Protein AF-A0AAN8TLI8-F1 (afdb_monomer_lite)

Radius of gyration: 22.62 Å; chains: 1; bounding box: 43×60×44 Å

Secondary structure (DSSP, 8-state):
-------SSSHHHHHHHHHHHHTTS-------------HHHH--TT-TTSGGGHHHHHHHHSB-BTTTBTTSBP--S-----TTHHHHHHHHHH-GGG-TTSGGGHHHHHHHHT---TT--HHHHHHHHHHHHHS-HHHHHTTS--

Sequence (146 aa):
MGSHISKLQPRLLLLANLWRRLRNFQAIRVGTSNVVLSKLATNEQHGENSLYFDGWKAYDNDPFHPVNNPNGVIQLGLAENQLSIDRIEDWIKRNPKASICTHEGIEWFRRITNFQDYHGLPEFTTGIAKHMEKQDMVRLILIQNV

Foldseek 3Di:
DDDDDDPPPPPVVVVVVVVVVVVPPDPPCDDDDPPDDDPVVPDPVVCCVPPVCVLVVQCVVFPDDVPPHPPGDDDPPDPDDPPCVVVVVVVCVVCVCVDCPHPNVVVCCVVPVPDDDPVDDPVVVVVVVVVCVVDPVVVVVVVPPD

Organism: Solanum bulbocastanum (NCBI:txid147425)

pLDDT: mean 75.25, std 21.35, range [31.66, 97.44]

InterPro domains:
  IPR004839 Aminotransferase, class I/classII, large domain [PF00155] (74-136)
  IPR015422 Pyridoxal phosphate-dependent transferase, small domain [G3DSA:3.90.1150.10] (36-114)
  IPR015424 Pyridoxal phosphate-dependent transferase [SSF53383] (42-136)
  IPR050478 Ethylene and sulfur compound biosynthesis-related protein [PTHR43795] (37-135)

Structure (mmCIF, N/CA/C/O backbone):
data_AF-A0AAN8TLI8-F1
#
_entry.id   AF-A0AAN8TLI8-F1
#
loop_
_atom_site.group_PDB
_atom_site.id
_atom_site.type_symbol
_atom_site.label_atom_id
_atom_site.label_alt_id
_atom_site.label_comp_id
_atom_site.label_asym_id
_atom_site.label_entity_id
_atom_site.label_seq_id
_atom_site.pdbx_PDB_ins_code
_atom_site.Cartn_x
_atom_site.Cartn_y
_atom_site.Cartn_z
_atom_site.occupancy
_atom_site.B_iso_or_equiv
_atom_site.auth_seq_id
_atom_site.auth_comp_id
_atom_site.auth_asym_id
_atom_site.auth_atom_id
_atom_site.pdbx_PDB_model_num
ATOM 1 N N . MET A 1 1 ? -23.961 -20.473 -18.819 1.00 35.69 1 MET A N 1
ATOM 2 C CA . MET A 1 1 ? -23.504 -20.992 -17.511 1.00 35.69 1 MET A CA 1
ATOM 3 C C . MET A 1 1 ? -22.110 -20.424 -17.267 1.00 35.69 1 MET A C 1
ATOM 5 O O . MET A 1 1 ? -21.292 -20.569 -18.161 1.00 35.69 1 MET A O 1
ATOM 9 N N . GLY A 1 2 ? -21.882 -19.719 -16.149 1.00 31.66 2 GLY A N 1
ATOM 10 C CA . GLY A 1 2 ? -20.591 -19.097 -15.786 1.00 31.66 2 GLY A CA 1
ATOM 11 C C . GLY A 1 2 ? -20.459 -17.625 -16.219 1.00 31.66 2 GLY A C 1
ATOM 12 O O . GLY A 1 2 ? -19.904 -17.355 -17.271 1.00 31.66 2 GLY A O 1
ATOM 13 N N . SER A 1 3 ? -21.160 -16.636 -15.654 1.00 32.16 3 SER A N 1
ATOM 14 C CA . SER A 1 3 ? -20.964 -15.962 -14.354 1.00 32.16 3 SER A CA 1
ATOM 15 C C . SER A 1 3 ? -19.550 -15.419 -14.080 1.00 32.16 3 SER A C 1
ATOM 17 O O . SER A 1 3 ? -18.671 -16.163 -13.670 1.00 32.16 3 SER A O 1
ATOM 19 N N . HIS A 1 4 ? -19.449 -14.086 -14.178 1.00 40.09 4 HIS A N 1
ATOM 20 C CA . HIS A 1 4 ? -18.740 -13.197 -13.250 1.00 40.09 4 HIS A CA 1
ATOM 21 C C . HIS A 1 4 ? -17.227 -13.394 -13.061 1.00 40.09 4 HIS A C 1
ATOM 23 O O . HIS A 1 4 ? -16.843 -14.170 -12.208 1.00 40.09 4 HIS A O 1
ATOM 29 N N . ILE A 1 5 ? -16.405 -12.584 -13.749 1.00 35.47 5 ILE A N 1
ATOM 30 C CA . ILE A 1 5 ? -15.323 -11.723 -13.203 1.00 35.47 5 ILE A CA 1
ATOM 31 C C . ILE A 1 5 ? -14.902 -10.785 -14.354 1.00 35.47 5 ILE A C 1
ATOM 33 O O . ILE A 1 5 ? -14.054 -11.105 -15.175 1.00 35.47 5 ILE A O 1
ATOM 37 N N . SER A 1 6 ? -15.553 -9.628 -14.483 1.00 34.28 6 SER A N 1
ATOM 38 C CA . SER A 1 6 ? -15.118 -8.568 -15.417 1.00 34.28 6 SER A CA 1
ATOM 39 C C . SER A 1 6 ? -15.517 -7.166 -14.947 1.00 34.28 6 SER A C 1
ATOM 41 O O . SER A 1 6 ? -15.783 -6.276 -15.751 1.00 34.28 6 SER A O 1
ATOM 43 N N . LYS A 1 7 ? -15.614 -6.942 -13.628 1.00 36.16 7 LYS A N 1
ATOM 44 C CA . LYS A 1 7 ? -16.105 -5.660 -13.082 1.00 36.16 7 LYS A CA 1
ATOM 45 C C . LYS A 1 7 ? -15.401 -5.181 -11.807 1.00 36.16 7 LYS A C 1
ATOM 47 O O . LYS A 1 7 ? -16.058 -4.639 -10.926 1.00 36.16 7 LYS A O 1
ATOM 52 N N . LEU A 1 8 ? -14.076 -5.312 -11.714 1.00 36.59 8 LEU A N 1
ATOM 53 C CA . LEU A 1 8 ? -13.297 -4.674 -10.633 1.00 36.59 8 LEU A CA 1
ATOM 54 C C . LEU A 1 8 ? -12.235 -3.665 -11.103 1.00 36.59 8 LEU A C 1
ATOM 56 O O . LEU A 1 8 ? -11.407 -3.236 -10.314 1.00 36.59 8 LEU A O 1
ATOM 60 N N . GLN A 1 9 ? -12.325 -3.183 -12.346 1.00 43.09 9 GLN A N 1
ATOM 61 C CA . GLN A 1 9 ? -11.511 -2.065 -12.848 1.00 43.09 9 GLN A CA 1
ATOM 62 C C . GLN A 1 9 ? -12.246 -0.791 -13.353 1.00 43.09 9 GLN A C 1
ATOM 64 O O . GLN A 1 9 ? -11.650 -0.054 -14.129 1.00 43.09 9 GLN A O 1
ATOM 69 N N . PRO A 1 10 ? -13.470 -0.400 -12.920 1.00 38.41 10 PRO A N 1
ATOM 70 C CA . PRO A 1 10 ? -13.962 0.956 -13.235 1.00 38.41 10 PRO A CA 1
ATOM 71 C C . PRO A 1 10 ? -13.694 2.011 -12.145 1.00 38.41 10 PRO A C 1
ATOM 73 O O . PRO A 1 10 ? -13.822 3.206 -12.409 1.00 38.41 10 PRO A O 1
ATOM 76 N N . ARG A 1 11 ? -13.372 1.615 -10.902 1.00 35.69 11 ARG A N 1
ATOM 77 C CA . ARG A 1 11 ? -13.422 2.541 -9.748 1.00 35.69 11 ARG A CA 1
ATOM 78 C C . ARG A 1 11 ? -12.146 3.357 -9.500 1.00 35.69 11 ARG A C 1
ATOM 80 O O . ARG A 1 11 ? -12.272 4.491 -9.048 1.00 35.69 11 ARG A O 1
ATOM 87 N N . LEU A 1 12 ? -10.957 2.874 -9.880 1.00 42.22 12 LEU A N 1
ATOM 88 C CA . LEU A 1 12 ? -9.734 3.700 -9.840 1.00 42.22 12 LEU A CA 1
ATOM 89 C C . LEU A 1 12 ? -9.671 4.728 -10.986 1.00 42.22 12 LEU A C 1
ATOM 91 O O . LEU A 1 12 ? -9.197 5.847 -10.794 1.00 42.22 12 LEU A O 1
ATOM 95 N N . LEU A 1 13 ? -10.236 4.401 -12.153 1.00 47.00 13 LEU A N 1
ATOM 96 C CA . LEU A 1 13 ? -10.348 5.319 -13.296 1.00 47.00 13 LEU A CA 1
ATOM 97 C C . LEU A 1 13 ? -11.298 6.493 -13.024 1.00 47.00 13 LEU A C 1
ATOM 99 O O . LEU A 1 13 ? -11.111 7.578 -13.573 1.00 47.00 13 LEU A O 1
ATOM 103 N N . LEU A 1 14 ? -12.304 6.310 -12.167 1.00 50.12 14 LEU A N 1
ATOM 104 C CA . LEU A 1 14 ? -13.225 7.379 -11.778 1.00 50.12 14 LEU A CA 1
ATOM 105 C C . LEU A 1 14 ? -12.526 8.448 -10.934 1.00 50.12 14 LEU A C 1
ATOM 107 O O . LEU A 1 14 ? -12.740 9.625 -11.193 1.00 50.12 14 LEU A O 1
ATOM 111 N N . LEU A 1 15 ? -11.634 8.068 -10.013 1.00 46.56 15 LEU A N 1
ATOM 112 C CA . LEU A 1 15 ? -10.868 9.022 -9.201 1.00 46.56 15 LEU A CA 1
ATOM 113 C C . LEU A 1 15 ? -9.828 9.783 -10.033 1.00 46.56 15 LEU A C 1
ATOM 115 O O . LEU A 1 15 ? -9.749 11.004 -9.918 1.00 46.56 15 LEU A O 1
ATOM 119 N N . ALA A 1 16 ? -9.117 9.107 -10.941 1.00 51.34 16 ALA A N 1
ATOM 120 C CA . ALA A 1 16 ? -8.175 9.758 -11.858 1.00 51.34 16 ALA A CA 1
ATOM 121 C C . ALA A 1 16 ? -8.876 10.744 -12.818 1.00 51.34 16 ALA A C 1
ATOM 123 O O . ALA A 1 16 ? -8.400 11.857 -13.058 1.00 51.34 16 ALA A O 1
ATOM 124 N N . ASN A 1 17 ? -10.059 10.379 -13.327 1.00 42.69 17 ASN A N 1
ATOM 125 C CA . ASN A 1 17 ? -10.860 11.253 -14.187 1.00 42.69 17 ASN A CA 1
ATOM 126 C C . ASN A 1 17 ? -11.564 12.383 -13.419 1.00 42.69 17 ASN A C 1
ATOM 128 O O . ASN A 1 17 ? -11.739 13.468 -13.977 1.00 42.69 17 ASN A O 1
ATOM 132 N N . LEU A 1 18 ? -11.927 12.170 -12.150 1.00 52.06 18 LEU A N 1
ATOM 133 C CA . LEU A 1 18 ? -12.497 13.194 -11.271 1.00 52.06 18 LEU A CA 1
ATOM 134 C C . LEU A 1 18 ? -11.436 14.232 -10.878 1.00 52.06 18 LEU A C 1
ATOM 136 O O . LEU A 1 18 ? -11.712 15.425 -10.946 1.00 52.06 18 LEU A O 1
ATOM 140 N N . TRP A 1 19 ? -10.199 13.806 -10.606 1.00 47.22 19 TRP A N 1
ATOM 141 C CA . TRP A 1 19 ? -9.055 14.706 -10.402 1.00 47.22 19 TRP A CA 1
ATOM 142 C C . TRP A 1 19 ? -8.710 15.510 -11.666 1.00 47.22 19 TRP A C 1
ATOM 144 O O . TRP A 1 19 ? -8.398 16.700 -11.604 1.00 47.22 19 TRP A O 1
ATOM 154 N N . ARG A 1 20 ? -8.838 14.896 -12.849 1.00 49.38 20 ARG A N 1
ATOM 155 C CA . ARG A 1 20 ? -8.683 15.587 -14.140 1.00 49.38 20 ARG A CA 1
ATOM 156 C C . ARG A 1 20 ? -9.816 16.586 -14.426 1.00 49.38 20 ARG A C 1
ATOM 158 O O . ARG A 1 20 ? -9.546 17.632 -15.002 1.00 49.38 20 ARG A O 1
ATOM 165 N N . ARG A 1 21 ? -11.054 16.307 -13.998 1.00 44.75 21 ARG A N 1
ATOM 166 C CA . ARG A 1 21 ? -12.201 17.234 -14.104 1.00 44.75 21 ARG A CA 1
ATOM 167 C C . ARG A 1 21 ? -12.165 18.365 -13.074 1.00 44.75 21 ARG A C 1
ATOM 169 O O . ARG A 1 21 ? -12.578 19.470 -13.409 1.00 44.75 21 ARG A O 1
ATOM 176 N N . LEU A 1 22 ? -11.637 18.126 -11.873 1.00 46.94 22 LEU A N 1
ATOM 177 C CA . LEU A 1 22 ? -11.442 19.164 -10.852 1.00 46.94 22 LEU A CA 1
ATOM 178 C C . LEU A 1 22 ? -10.353 20.174 -11.247 1.00 46.94 22 LEU A C 1
ATOM 180 O O . LEU A 1 22 ? -10.486 21.350 -10.927 1.00 46.94 22 LEU A O 1
ATOM 184 N N . ARG A 1 23 ? -9.356 19.775 -12.054 1.00 50.25 23 ARG A N 1
ATOM 185 C CA . ARG A 1 23 ? -8.401 20.715 -12.678 1.00 50.25 23 ARG A CA 1
ATOM 186 C C . ARG A 1 23 ? -9.027 21.702 -13.676 1.00 50.25 23 ARG A C 1
ATOM 188 O O . ARG A 1 23 ? -8.394 22.702 -13.987 1.00 50.25 23 ARG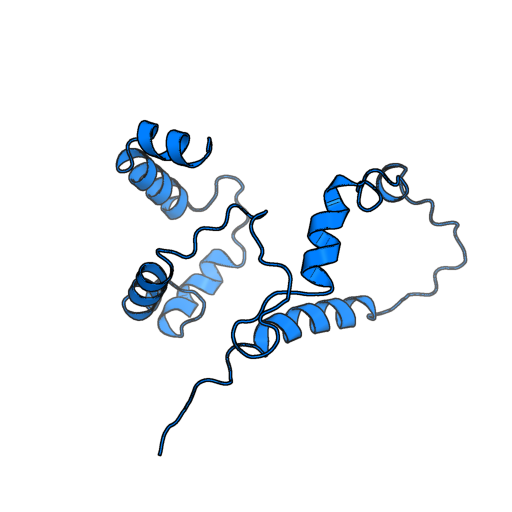 A O 1
ATOM 195 N N . ASN A 1 24 ? -10.251 21.458 -14.152 1.00 39.62 24 ASN A N 1
ATOM 196 C CA . ASN A 1 24 ? -10.939 22.333 -15.110 1.00 39.62 24 ASN A CA 1
ATOM 197 C C . ASN A 1 24 ? -11.986 23.257 -14.459 1.00 39.62 24 ASN A C 1
ATOM 199 O O . ASN A 1 24 ? -12.713 23.951 -15.173 1.00 39.62 24 ASN A O 1
ATOM 203 N N . PHE A 1 25 ? -12.086 23.289 -13.125 1.00 42.44 25 PHE A N 1
ATOM 204 C CA . PHE A 1 25 ? -13.008 24.186 -12.429 1.00 42.44 25 PHE A CA 1
ATOM 205 C C . PHE A 1 25 ? -12.375 25.579 -12.269 1.00 42.44 25 PHE A C 1
ATOM 207 O O . PHE A 1 25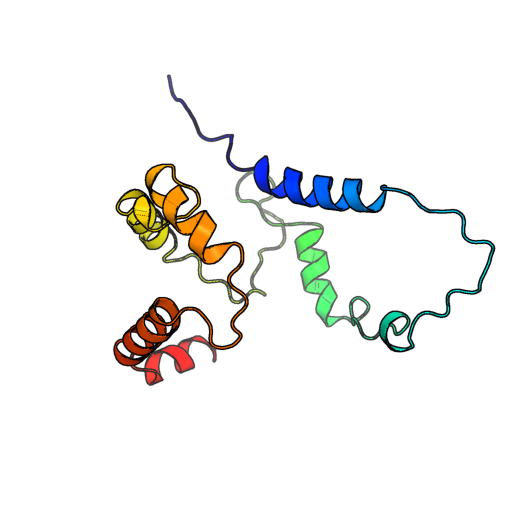 ? -11.599 25.834 -11.357 1.00 42.44 25 PHE A O 1
ATOM 214 N N . GLN A 1 26 ? -12.720 26.454 -13.218 1.00 42.62 26 GLN A N 1
ATOM 215 C CA . GLN A 1 26 ? -12.477 27.901 -13.253 1.00 42.62 26 GLN A CA 1
ATOM 216 C C . GLN A 1 26 ? -11.012 28.355 -13.160 1.00 42.62 26 GLN A C 1
ATOM 218 O O . GLN A 1 26 ? -10.530 28.823 -12.132 1.00 42.62 26 GLN A O 1
ATOM 223 N N . ALA A 1 27 ? -10.357 28.401 -14.322 1.00 46.00 27 ALA A N 1
ATOM 224 C CA . ALA A 1 27 ? -9.361 29.434 -14.568 1.00 46.00 27 ALA A CA 1
ATOM 225 C C . ALA A 1 27 ? -10.069 30.802 -14.557 1.00 46.00 27 ALA A C 1
ATOM 227 O O . ALA A 1 27 ? -10.594 31.262 -15.574 1.00 46.00 27 ALA A O 1
ATOM 228 N N . ILE A 1 28 ? -10.113 31.450 -13.393 1.00 44.78 28 ILE A N 1
ATOM 229 C CA . ILE A 1 28 ? -10.281 32.901 -13.322 1.00 44.78 28 ILE A CA 1
ATOM 230 C C . ILE A 1 28 ? -9.140 33.476 -14.166 1.00 44.78 28 ILE A C 1
ATOM 232 O O . ILE A 1 28 ? -7.970 33.240 -13.863 1.00 44.78 28 ILE A O 1
ATOM 236 N N . ARG A 1 29 ? -9.464 34.188 -15.254 1.00 47.50 29 ARG A N 1
ATOM 237 C CA . ARG A 1 29 ? -8.483 34.975 -16.011 1.00 47.50 29 ARG A CA 1
ATOM 238 C C . ARG A 1 29 ? -8.015 36.131 -15.128 1.00 47.50 29 ARG A C 1
ATOM 240 O O . ARG A 1 29 ? -8.494 37.252 -15.248 1.00 47.50 29 ARG A O 1
ATOM 247 N N . VAL A 1 30 ? -7.096 35.836 -14.217 1.00 50.03 30 VAL A N 1
ATOM 248 C CA . VAL A 1 30 ? -6.226 36.837 -13.612 1.00 50.03 30 VAL A CA 1
ATOM 249 C C . VAL A 1 30 ? -5.307 37.303 -14.737 1.00 50.03 30 VAL A C 1
ATOM 251 O O . VAL A 1 30 ? -4.726 36.477 -15.443 1.00 50.03 30 VAL A O 1
ATOM 254 N N . GLY A 1 31 ? -5.263 38.617 -14.974 1.00 45.81 31 GLY A N 1
ATOM 255 C CA . GLY A 1 31 ? -4.378 39.224 -15.968 1.00 45.81 31 GLY A CA 1
ATOM 256 C C . GLY A 1 31 ? -2.947 38.711 -15.815 1.00 45.81 31 GLY A C 1
ATOM 257 O O . GLY A 1 31 ? -2.558 38.312 -14.723 1.00 45.81 31 GLY A O 1
ATOM 258 N N . THR A 1 32 ? -2.197 38.690 -16.916 1.00 51.91 32 THR A N 1
ATOM 259 C CA . THR A 1 32 ? -0.832 38.159 -17.035 1.00 51.91 32 THR A CA 1
ATOM 260 C C . THR A 1 32 ? 0.109 38.707 -15.956 1.00 51.91 32 THR A C 1
ATOM 262 O O . THR A 1 32 ? 0.850 39.661 -16.182 1.00 51.91 32 THR A O 1
ATOM 265 N N . SER A 1 33 ? 0.100 38.103 -14.773 1.00 52.94 33 SER A N 1
ATOM 266 C CA . SER A 1 33 ? 1.209 38.143 -13.843 1.00 52.94 33 SER A CA 1
ATOM 267 C C . SER A 1 33 ? 2.120 36.989 -14.236 1.00 52.94 33 SER A C 1
ATOM 269 O O . SER A 1 33 ? 1.666 35.864 -14.442 1.00 52.94 33 SER A O 1
ATOM 271 N N . ASN A 1 34 ? 3.411 37.267 -14.411 1.00 62.59 34 ASN A N 1
ATOM 272 C CA . ASN A 1 34 ? 4.414 36.215 -14.513 1.00 62.59 34 ASN A CA 1
ATOM 273 C C . ASN A 1 34 ? 4.351 35.411 -13.209 1.00 62.59 34 ASN A C 1
ATOM 275 O O . ASN A 1 34 ? 4.906 35.833 -12.196 1.00 62.59 34 ASN A O 1
ATOM 279 N N . VAL A 1 35 ? 3.618 34.297 -13.206 1.00 67.38 35 VAL A N 1
ATOM 280 C CA . VAL A 1 35 ? 3.581 33.373 -12.073 1.00 67.38 35 VAL A CA 1
ATOM 281 C C . VAL A 1 35 ? 4.953 32.716 -12.020 1.00 67.38 35 VAL A C 1
ATOM 283 O O . VAL A 1 35 ? 5.236 31.760 -12.737 1.00 67.38 35 VAL A O 1
ATOM 286 N N . VAL A 1 36 ? 5.841 33.289 -11.211 1.00 81.25 36 VAL A N 1
ATOM 287 C CA . VAL A 1 36 ? 7.167 32.732 -10.958 1.00 81.25 36 VAL A CA 1
ATOM 288 C C . VAL A 1 36 ? 6.977 31.515 -10.061 1.00 81.25 36 VAL A C 1
ATOM 290 O O . VAL A 1 36 ? 6.661 31.636 -8.878 1.00 81.25 36 VAL A O 1
ATOM 293 N N . LEU A 1 37 ? 7.124 30.330 -10.647 1.00 84.56 37 LEU A N 1
ATOM 294 C CA . LEU A 1 37 ? 7.172 29.078 -9.904 1.00 84.56 37 LEU A CA 1
ATOM 295 C C . LEU A 1 37 ? 8.427 29.045 -9.019 1.00 84.56 37 LEU A C 1
ATOM 297 O O . LEU A 1 37 ? 9.449 29.663 -9.328 1.00 84.56 37 LEU A O 1
ATOM 301 N N . SER A 1 38 ? 8.361 28.316 -7.903 1.00 88.25 38 SER A N 1
ATOM 302 C CA . SER A 1 38 ? 9.527 28.149 -7.036 1.00 88.25 38 SER A CA 1
ATOM 303 C C . SER A 1 38 ? 10.661 27.435 -7.783 1.00 88.25 38 SER A C 1
ATOM 305 O O . SER A 1 38 ? 10.429 26.658 -8.714 1.00 88.25 38 SER A O 1
ATOM 307 N N . LYS A 1 39 ? 11.908 27.646 -7.342 1.00 84.88 39 LYS A N 1
ATOM 308 C CA . LYS A 1 39 ? 13.071 26.917 -7.879 1.00 84.88 39 LYS A CA 1
ATOM 309 C C . LYS A 1 39 ? 12.927 25.400 -7.736 1.00 84.88 39 LYS A C 1
ATOM 311 O O . LYS A 1 39 ? 13.457 24.674 -8.558 1.00 84.88 39 LYS A O 1
ATOM 316 N N . LEU A 1 40 ? 12.207 24.930 -6.715 1.00 84.38 40 LEU A N 1
ATOM 317 C CA . LEU A 1 40 ? 11.924 23.507 -6.529 1.00 84.38 40 LEU A CA 1
ATOM 318 C C . LEU A 1 40 ? 10.908 22.986 -7.555 1.00 84.38 40 LEU A C 1
ATOM 320 O O . LEU A 1 40 ? 11.072 21.896 -8.070 1.00 84.38 40 LEU A O 1
ATOM 324 N N . ALA A 1 41 ? 9.879 23.768 -7.887 1.00 83.56 41 ALA A N 1
ATOM 325 C CA . ALA A 1 41 ? 8.875 23.367 -8.875 1.00 83.56 41 ALA A CA 1
ATOM 326 C C . ALA A 1 41 ? 9.386 23.428 -10.327 1.00 83.56 41 ALA A C 1
ATOM 328 O O . ALA A 1 41 ? 8.774 22.843 -11.214 1.00 83.56 41 ALA A O 1
ATOM 329 N N . THR A 1 42 ? 10.471 24.167 -10.573 1.00 83.94 42 THR A N 1
ATOM 330 C CA . THR A 1 42 ? 11.083 24.346 -11.902 1.00 83.94 42 THR A CA 1
ATOM 331 C C . THR A 1 42 ? 12.391 23.585 -12.073 1.00 83.94 42 THR A C 1
ATOM 333 O O . THR A 1 42 ? 12.959 23.615 -13.162 1.00 83.94 42 THR A O 1
ATOM 336 N N . ASN A 1 43 ? 12.894 22.921 -11.027 1.00 79.00 43 ASN A N 1
ATOM 337 C CA . ASN A 1 43 ? 14.103 22.123 -11.154 1.00 79.00 43 ASN A CA 1
ATOM 338 C C . ASN A 1 43 ? 13.785 20.745 -11.753 1.00 79.00 43 ASN A C 1
ATOM 340 O O . ASN A 1 43 ? 12.763 20.130 -11.470 1.00 79.00 43 ASN A O 1
ATOM 344 N N . GLU A 1 44 ? 14.689 20.232 -12.584 1.00 75.19 44 GLU A N 1
ATOM 345 C CA . GLU A 1 44 ? 14.562 18.905 -13.203 1.00 75.19 44 GLU A CA 1
ATOM 346 C C . GLU A 1 44 ? 15.112 17.791 -12.288 1.00 75.19 44 GLU A C 1
ATOM 348 O O . GLU A 1 44 ? 15.590 16.754 -12.744 1.00 75.19 44 GLU A O 1
ATOM 353 N N . GLN A 1 45 ? 15.065 17.989 -10.963 1.00 73.19 45 GLN A N 1
ATOM 354 C CA . GLN A 1 45 ? 15.621 17.040 -9.987 1.00 73.19 45 GLN A CA 1
ATOM 355 C C . GLN A 1 45 ? 14.790 15.761 -9.831 1.00 73.19 45 GLN A C 1
ATOM 357 O O . GLN A 1 45 ? 15.227 14.839 -9.150 1.00 73.19 45 GLN A O 1
ATOM 362 N N . HIS A 1 46 ? 13.624 15.676 -10.478 1.00 72.44 46 HIS A N 1
ATOM 363 C CA . HIS A 1 46 ? 12.781 14.479 -10.463 1.00 72.44 46 HIS A CA 1
ATOM 364 C C . HIS A 1 46 ? 13.486 13.253 -11.078 1.00 72.44 46 HIS A C 1
ATOM 366 O O . HIS A 1 46 ? 13.074 12.118 -10.857 1.00 72.44 46 HIS A O 1
ATOM 372 N N . GLY A 1 47 ? 14.568 13.458 -11.840 1.00 73.56 47 GLY A N 1
ATOM 373 C CA . GLY A 1 47 ? 15.447 12.371 -12.269 1.00 73.56 47 GLY A CA 1
ATOM 374 C C . GLY A 1 47 ? 14.819 11.417 -13.285 1.00 73.56 47 GLY A C 1
ATOM 375 O O . GLY A 1 47 ? 15.444 10.415 -13.617 1.00 73.56 47 GLY A O 1
ATOM 376 N N . GLU A 1 48 ? 13.640 11.731 -13.830 1.00 76.38 48 GLU A N 1
ATOM 377 C CA . GLU A 1 48 ? 12.943 10.917 -14.841 1.00 76.38 48 GLU A CA 1
ATOM 378 C C . GLU A 1 48 ? 13.778 10.741 -16.116 1.00 76.38 48 GLU A C 1
ATOM 380 O O . GLU A 1 48 ? 13.626 9.757 -16.836 1.00 76.38 48 GLU A O 1
ATOM 385 N N . ASN A 1 49 ? 14.685 11.684 -16.382 1.00 79.88 49 ASN A N 1
ATOM 386 C CA . ASN A 1 49 ? 15.637 11.646 -17.493 1.00 79.88 49 ASN A CA 1
ATOM 387 C C . ASN A 1 49 ? 16.922 10.864 -17.167 1.00 79.88 49 ASN A C 1
ATOM 389 O O . ASN A 1 49 ? 17.808 10.768 -18.011 1.00 79.88 49 ASN A O 1
ATOM 393 N N . SER A 1 50 ? 17.060 10.334 -15.949 1.00 85.75 50 SER A N 1
ATOM 394 C CA . SER A 1 50 ? 18.204 9.501 -15.580 1.00 85.75 50 SER A CA 1
ATOM 395 C C . SER A 1 50 ? 18.023 8.063 -16.063 1.00 85.75 50 SER A C 1
ATOM 397 O O . SER A 1 50 ? 16.909 7.539 -16.112 1.00 85.75 50 SER A O 1
ATOM 399 N N . LEU A 1 51 ? 19.150 7.402 -16.336 1.00 86.56 51 LEU A N 1
ATOM 400 C CA . LEU A 1 51 ? 19.198 6.013 -16.808 1.00 86.56 51 LEU A CA 1
ATOM 401 C C . LEU A 1 51 ? 18.557 5.015 -15.823 1.00 86.56 51 LEU A C 1
ATOM 403 O O . LEU A 1 51 ? 18.139 3.934 -16.223 1.00 86.56 51 LEU A O 1
ATOM 407 N N . TYR A 1 52 ? 18.429 5.372 -14.538 1.00 84.50 52 TYR A N 1
ATOM 408 C CA . TYR A 1 52 ? 17.769 4.530 -13.533 1.00 84.50 52 TYR A CA 1
ATOM 409 C C . TYR A 1 52 ? 16.274 4.307 -13.815 1.00 84.50 52 TYR A C 1
ATOM 411 O O . TYR A 1 52 ? 15.726 3.289 -13.399 1.00 84.50 52 TYR A O 1
ATOM 419 N N . PHE A 1 53 ? 15.615 5.218 -14.541 1.00 87.62 53 PHE A N 1
ATOM 420 C CA . PHE A 1 53 ? 14.194 5.095 -14.885 1.00 87.62 53 PHE A CA 1
ATOM 421 C C . PHE A 1 53 ? 13.943 4.355 -16.201 1.00 87.62 53 PHE A C 1
ATOM 423 O O . PHE A 1 53 ? 12.792 4.043 -16.506 1.00 87.62 53 PHE A O 1
ATOM 430 N N . ASP A 1 54 ? 14.980 4.033 -16.976 1.00 90.50 54 ASP A N 1
ATOM 431 C CA . ASP A 1 54 ? 14.794 3.401 -18.286 1.00 90.50 54 ASP A CA 1
ATOM 432 C C . ASP A 1 54 ? 14.191 1.998 -18.166 1.00 90.50 54 ASP A C 1
ATOM 434 O O . ASP A 1 54 ? 13.313 1.642 -18.949 1.00 90.50 54 ASP A O 1
ATOM 438 N N . GLY A 1 55 ? 14.564 1.236 -17.131 1.00 90.12 55 GLY A N 1
ATOM 439 C CA . GLY A 1 55 ? 13.937 -0.058 -16.838 1.00 90.12 55 GLY A CA 1
ATOM 440 C C . GLY A 1 55 ? 12.448 0.069 -16.499 1.00 90.12 55 GLY A C 1
ATOM 441 O O . GLY A 1 55 ? 11.634 -0.725 -16.966 1.00 90.12 55 GLY A O 1
ATOM 442 N N . TRP A 1 56 ? 12.074 1.113 -15.753 1.00 90.00 56 TRP A N 1
ATOM 443 C CA . TRP A 1 56 ? 10.673 1.393 -15.433 1.00 90.00 56 TRP A CA 1
ATOM 444 C C . TRP A 1 56 ? 9.868 1.779 -16.678 1.00 90.00 56 TRP A C 1
ATOM 446 O O . TRP A 1 56 ? 8.769 1.272 -16.883 1.00 90.00 56 TRP A O 1
ATOM 456 N N . LYS A 1 57 ? 10.425 2.635 -17.545 1.00 92.50 57 LYS A N 1
ATOM 457 C CA . LYS A 1 57 ? 9.796 3.015 -18.821 1.00 92.50 57 LYS A CA 1
ATOM 458 C C . LYS A 1 57 ? 9.661 1.824 -19.767 1.00 92.50 57 LYS A C 1
ATOM 460 O O . LYS A 1 57 ? 8.659 1.716 -20.462 1.00 92.50 57 LYS A O 1
ATOM 465 N N . ALA A 1 58 ? 10.654 0.936 -19.809 1.00 93.00 58 ALA A N 1
ATOM 466 C CA . ALA A 1 58 ? 10.591 -0.280 -20.613 1.00 93.00 58 ALA A CA 1
ATOM 467 C C . ALA A 1 58 ? 9.435 -1.185 -20.162 1.00 93.00 58 ALA A C 1
ATOM 469 O O . ALA A 1 58 ? 8.668 -1.649 -21.000 1.00 93.00 58 ALA A O 1
ATOM 470 N N . TYR A 1 59 ? 9.266 -1.362 -18.847 1.00 93.88 59 TYR A N 1
ATOM 471 C CA . TYR A 1 59 ? 8.121 -2.080 -18.290 1.00 93.88 59 TYR A CA 1
ATOM 472 C C . TYR A 1 59 ? 6.776 -1.404 -18.604 1.00 93.88 59 TYR A C 1
ATOM 474 O O . TYR A 1 59 ? 5.847 -2.088 -19.018 1.00 93.88 59 TYR A O 1
ATOM 482 N N . ASP A 1 60 ? 6.667 -0.080 -18.449 1.00 93.69 60 ASP A N 1
ATOM 483 C CA . ASP A 1 60 ? 5.418 0.657 -18.717 1.00 93.69 60 ASP A CA 1
ATOM 484 C C . ASP A 1 60 ? 5.009 0.600 -20.203 1.00 93.69 60 ASP A C 1
ATOM 486 O O . ASP A 1 60 ? 3.827 0.507 -20.531 1.00 93.69 60 ASP A O 1
ATOM 490 N N . ASN A 1 61 ? 5.992 0.597 -21.111 1.00 96.06 61 ASN A N 1
ATOM 491 C CA . ASN A 1 61 ? 5.761 0.519 -22.554 1.00 96.06 61 ASN A CA 1
ATOM 492 C C . ASN A 1 61 ? 5.415 -0.894 -23.051 1.00 96.06 61 ASN A C 1
ATOM 494 O O . ASN A 1 61 ? 4.634 -1.021 -23.994 1.00 96.06 61 ASN A O 1
ATOM 498 N N . ASP A 1 62 ? 6.004 -1.941 -22.466 1.00 96.25 62 ASP A N 1
ATOM 499 C CA . ASP A 1 62 ? 5.830 -3.330 -22.909 1.00 96.25 62 ASP A CA 1
ATOM 500 C C . ASP A 1 62 ? 5.671 -4.295 -21.720 1.00 96.25 62 ASP A C 1
ATOM 502 O O . ASP A 1 62 ? 6.548 -5.120 -21.462 1.00 96.25 62 ASP A O 1
ATOM 506 N N . PRO A 1 63 ? 4.574 -4.206 -20.947 1.00 96.50 63 PRO A N 1
ATOM 507 C CA . PRO A 1 63 ? 4.403 -5.027 -19.758 1.00 96.50 63 PRO A CA 1
ATOM 508 C C . PRO A 1 63 ? 4.099 -6.481 -20.126 1.00 96.50 63 PRO A C 1
ATOM 510 O O . PRO A 1 63 ? 3.257 -6.773 -20.984 1.00 96.50 63 PRO A O 1
ATOM 513 N N . PHE A 1 64 ? 4.738 -7.412 -19.420 1.00 96.75 64 PHE A N 1
ATOM 514 C CA . PHE A 1 64 ? 4.452 -8.837 -19.539 1.00 96.75 64 PHE A CA 1
ATOM 515 C C . PHE A 1 64 ? 2.996 -9.155 -19.179 1.00 96.75 64 PHE A C 1
ATOM 517 O O . PHE A 1 64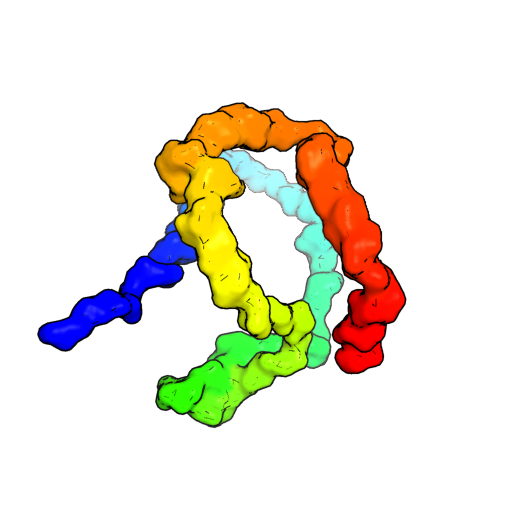 ? 2.469 -8.723 -18.151 1.00 96.75 64 PHE A O 1
ATOM 524 N N . HIS A 1 65 ? 2.362 -10.004 -19.985 1.00 96.75 65 HIS A N 1
ATOM 525 C CA . HIS A 1 65 ? 1.073 -10.601 -19.673 1.00 96.75 65 HIS A CA 1
ATOM 526 C C . HIS A 1 65 ? 1.030 -12.058 -20.161 1.00 96.75 65 HIS A C 1
ATOM 528 O O . HIS A 1 65 ? 1.202 -12.301 -21.352 1.00 96.75 65 HIS A O 1
ATOM 534 N N . PRO A 1 66 ? 0.665 -13.041 -19.318 1.00 95.62 66 PRO A N 1
ATOM 535 C CA . PRO A 1 66 ? 0.823 -14.468 -19.631 1.00 95.62 66 PRO A CA 1
ATOM 536 C C . PRO A 1 66 ? 0.087 -14.933 -20.898 1.00 95.62 66 PRO A C 1
ATOM 538 O O . PRO A 1 66 ? 0.560 -15.826 -21.591 1.00 95.62 66 PRO A O 1
ATOM 541 N N . VAL A 1 67 ? -1.071 -14.335 -21.201 1.00 97.12 67 VAL A N 1
ATOM 542 C CA . VAL A 1 67 ? -1.857 -14.635 -22.415 1.00 97.12 67 VAL A CA 1
ATOM 543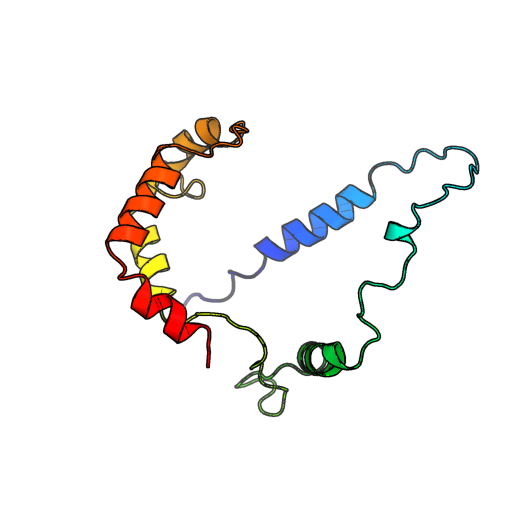 C C . VAL A 1 67 ? -1.624 -13.611 -23.533 1.00 97.12 67 VAL A C 1
ATOM 545 O O . VAL A 1 67 ? -1.287 -13.978 -24.651 1.00 97.12 67 VAL A O 1
ATOM 548 N N . ASN A 1 68 ? -1.817 -12.325 -23.234 1.00 96.94 68 ASN A N 1
ATOM 549 C CA . ASN A 1 68 ? -1.834 -11.251 -24.228 1.00 96.94 68 ASN A CA 1
ATOM 550 C C . ASN A 1 68 ? -0.443 -10.760 -24.661 1.00 96.94 68 ASN A C 1
ATOM 552 O O . ASN A 1 68 ? -0.327 -10.216 -25.753 1.00 96.94 68 ASN A O 1
ATOM 556 N N . ASN A 1 69 ? 0.584 -10.909 -23.818 1.00 96.81 69 ASN A N 1
ATOM 557 C CA . ASN A 1 69 ? 1.938 -10.437 -24.104 1.00 96.81 69 ASN A CA 1
ATOM 558 C C . ASN A 1 69 ? 3.008 -11.262 -23.358 1.00 96.81 69 ASN A C 1
ATOM 560 O O . ASN A 1 69 ? 3.641 -10.767 -22.421 1.00 96.81 69 ASN A O 1
ATOM 564 N N . PRO A 1 70 ? 3.204 -12.541 -23.724 1.00 96.31 70 PRO A N 1
ATOM 565 C CA . PRO A 1 70 ? 4.137 -13.421 -23.020 1.00 96.31 70 PRO A CA 1
ATOM 566 C C . PRO A 1 70 ? 5.612 -13.035 -23.222 1.00 96.31 70 PRO A C 1
ATOM 568 O O . PRO A 1 70 ? 6.473 -13.574 -22.538 1.00 96.31 70 PRO A O 1
ATOM 571 N N . ASN A 1 71 ? 5.908 -12.118 -24.148 1.00 97.44 71 ASN A N 1
ATOM 572 C CA . ASN A 1 71 ? 7.265 -11.641 -24.422 1.00 97.44 71 ASN A CA 1
ATOM 573 C C . ASN A 1 71 ? 7.567 -10.276 -23.784 1.00 97.44 71 ASN A C 1
ATOM 575 O O . ASN A 1 71 ? 8.686 -9.793 -23.931 1.00 97.44 71 ASN A O 1
ATOM 579 N N . GLY A 1 72 ? 6.590 -9.664 -23.107 1.00 96.56 72 GLY A N 1
ATOM 580 C CA . GLY A 1 72 ? 6.780 -8.372 -22.459 1.00 96.56 72 GLY A CA 1
ATOM 581 C C . GLY A 1 72 ? 7.742 -8.435 -21.272 1.00 96.56 72 GLY A C 1
ATOM 582 O O . GLY A 1 72 ? 8.132 -9.500 -20.785 1.00 96.56 72 GLY A O 1
ATOM 583 N N . VAL A 1 73 ? 8.096 -7.263 -20.767 1.00 96.94 73 VAL A N 1
ATOM 584 C CA . VAL A 1 73 ? 8.990 -7.058 -19.630 1.00 96.94 73 VAL A CA 1
ATOM 585 C C . VAL A 1 73 ? 8.310 -7.487 -18.330 1.00 96.94 73 VAL A C 1
ATOM 587 O O . VAL A 1 73 ? 7.218 -7.028 -17.987 1.00 96.94 73 VAL A O 1
ATOM 590 N N . ILE A 1 74 ? 8.971 -8.361 -17.571 1.00 95.94 74 ILE A N 1
ATOM 591 C CA . ILE A 1 74 ? 8.505 -8.816 -16.256 1.00 95.94 74 ILE A CA 1
ATOM 592 C C . ILE A 1 74 ? 8.981 -7.835 -15.184 1.00 95.94 74 ILE A C 1
ATOM 594 O O . ILE A 1 74 ? 10.173 -7.535 -15.097 1.00 95.94 74 ILE A O 1
ATOM 598 N N . GLN A 1 75 ? 8.061 -7.374 -14.333 1.00 94.06 75 GLN A N 1
ATOM 599 C CA . GLN A 1 75 ? 8.400 -6.453 -13.255 1.00 94.06 75 GLN A CA 1
ATOM 600 C C . GLN A 1 75 ? 9.075 -7.174 -12.088 1.00 94.06 75 GLN A C 1
ATOM 602 O O . GLN A 1 75 ? 8.436 -7.927 -11.358 1.00 94.06 75 GLN A O 1
ATOM 607 N N . LEU A 1 76 ? 10.361 -6.885 -11.894 1.00 93.31 76 LEU A N 1
ATOM 608 C CA . LEU A 1 76 ? 11.172 -7.375 -10.772 1.00 93.31 76 LEU A CA 1
ATOM 609 C C . LEU A 1 76 ? 11.756 -6.233 -9.921 1.00 93.31 76 LEU A C 1
ATOM 611 O O . LEU A 1 76 ? 12.467 -6.488 -8.957 1.00 93.31 76 LEU A O 1
ATOM 615 N N . GLY A 1 77 ? 11.475 -4.974 -10.278 1.00 89.69 77 GLY A N 1
ATOM 616 C CA . GLY A 1 77 ? 12.051 -3.794 -9.621 1.00 89.69 77 GLY A CA 1
ATOM 617 C C . GLY A 1 77 ? 11.264 -3.253 -8.423 1.00 89.69 77 GLY A C 1
ATOM 618 O O . GLY A 1 77 ? 11.694 -2.274 -7.819 1.00 89.69 77 GLY A O 1
ATOM 619 N N . LEU A 1 78 ? 10.110 -3.839 -8.086 1.00 89.38 78 LEU A N 1
ATOM 620 C CA . LEU A 1 78 ? 9.248 -3.379 -6.994 1.00 89.38 78 LEU A CA 1
ATOM 621 C C . LEU A 1 78 ? 9.293 -4.332 -5.804 1.00 89.38 78 LEU A C 1
ATOM 623 O O . LEU A 1 78 ? 9.042 -5.527 -5.942 1.00 89.38 78 LEU A O 1
ATOM 627 N N . ALA A 1 79 ? 9.523 -3.778 -4.615 1.00 90.25 79 ALA A N 1
ATOM 628 C CA . ALA A 1 79 ? 9.427 -4.499 -3.349 1.00 90.25 79 ALA A CA 1
ATOM 629 C C . ALA A 1 79 ? 7.956 -4.650 -2.904 1.00 90.25 79 ALA A C 1
ATOM 631 O O . ALA A 1 79 ? 7.535 -4.106 -1.883 1.00 90.25 79 ALA A O 1
ATOM 632 N N . GLU A 1 80 ? 7.156 -5.367 -3.695 1.00 85.69 80 GLU A N 1
ATOM 633 C CA . GLU A 1 80 ? 5.744 -5.648 -3.414 1.00 85.69 80 GLU A CA 1
ATOM 634 C C . GLU A 1 80 ? 5.540 -7.075 -2.891 1.00 85.69 80 GLU A C 1
ATOM 636 O O . GLU A 1 80 ? 6.070 -8.040 -3.437 1.00 85.69 80 GLU A O 1
ATOM 641 N N . ASN A 1 81 ? 4.713 -7.231 -1.852 1.00 88.19 81 ASN A N 1
ATOM 642 C CA . ASN A 1 81 ? 4.349 -8.542 -1.316 1.00 88.19 81 ASN A CA 1
ATOM 643 C C . ASN A 1 81 ? 2.896 -8.885 -1.657 1.00 88.19 81 ASN A C 1
ATOM 645 O O . ASN A 1 81 ? 1.966 -8.382 -1.026 1.00 88.19 81 ASN A O 1
ATOM 649 N N . GLN A 1 82 ? 2.712 -9.781 -2.625 1.00 88.75 82 GLN A N 1
ATOM 650 C CA . GLN A 1 82 ? 1.391 -10.245 -3.061 1.00 88.75 82 GLN A CA 1
ATOM 651 C C . GLN A 1 82 ? 1.008 -11.625 -2.491 1.00 88.75 82 GLN A C 1
ATOM 653 O O . GLN A 1 82 ? -0.102 -12.101 -2.715 1.00 88.75 82 GLN A O 1
ATOM 658 N N . LEU A 1 83 ? 1.895 -12.267 -1.721 1.00 91.19 83 LEU A N 1
ATOM 659 C CA . LEU A 1 83 ? 1.757 -13.670 -1.304 1.00 91.19 83 LEU A CA 1
ATOM 660 C C . LEU A 1 83 ? 0.678 -13.915 -0.241 1.00 91.19 83 LEU A C 1
ATOM 662 O O . LEU A 1 83 ? 0.299 -15.060 -0.017 1.00 91.19 83 LEU A O 1
ATOM 666 N N . SER A 1 84 ? 0.230 -12.869 0.455 1.00 90.06 84 SER A N 1
ATOM 667 C CA . SER A 1 84 ? -0.689 -12.972 1.599 1.00 90.06 84 SER A CA 1
ATOM 668 C C . SER A 1 84 ? -1.965 -12.139 1.451 1.00 90.06 84 SER A C 1
ATOM 670 O O . SER A 1 84 ? -2.702 -11.953 2.425 1.00 90.06 84 SER A O 1
ATOM 672 N N . ILE A 1 85 ? -2.231 -11.626 0.246 1.00 92.62 85 ILE A N 1
ATOM 673 C CA . ILE A 1 85 ? -3.401 -10.782 -0.037 1.00 92.62 85 ILE A CA 1
ATOM 674 C C . ILE A 1 85 ? -4.704 -11.556 0.197 1.00 92.62 85 ILE A C 1
ATOM 676 O O . ILE A 1 85 ? -5.642 -11.009 0.778 1.00 92.62 85 ILE A O 1
ATOM 680 N N . ASP A 1 86 ? -4.738 -12.838 -0.167 1.00 93.44 86 ASP A N 1
ATOM 681 C CA . ASP A 1 86 ? -5.863 -13.754 0.048 1.00 93.44 86 ASP A CA 1
ATOM 682 C C . ASP A 1 86 ? -6.336 -13.754 1.510 1.00 93.44 86 ASP A C 1
ATOM 684 O O . ASP A 1 86 ? -7.530 -13.647 1.791 1.00 93.44 86 ASP A O 1
ATOM 688 N N . ARG A 1 87 ? -5.394 -13.776 2.461 1.00 92.44 87 ARG A N 1
ATOM 689 C CA . ARG A 1 87 ? -5.697 -13.767 3.897 1.00 92.44 87 ARG A CA 1
ATOM 690 C C . ARG A 1 87 ? -6.324 -12.457 4.349 1.00 92.44 87 ARG A C 1
ATOM 692 O O . ARG A 1 87 ? -7.208 -12.468 5.208 1.00 92.44 87 ARG A O 1
ATOM 699 N N . ILE A 1 88 ? -5.859 -11.339 3.799 1.00 91.31 88 ILE A N 1
ATOM 700 C CA . ILE A 1 88 ? -6.395 -10.012 4.110 1.00 91.31 88 ILE A CA 1
ATOM 701 C C . ILE A 1 88 ? -7.813 -9.891 3.543 1.00 91.31 88 ILE A C 1
ATOM 703 O O . ILE A 1 88 ? -8.721 -9.479 4.266 1.00 91.31 88 ILE A O 1
ATOM 707 N N . GLU A 1 89 ? -8.034 -10.308 2.293 1.00 92.31 89 GLU A N 1
ATOM 708 C CA . GLU A 1 89 ? -9.364 -10.309 1.675 1.00 92.31 89 GLU A CA 1
ATOM 709 C C . GLU A 1 89 ? -10.370 -11.146 2.469 1.00 92.31 89 GLU A C 1
ATOM 711 O O . GLU A 1 89 ? -11.487 -10.702 2.749 1.00 92.31 89 GLU A O 1
ATOM 716 N N . ASP A 1 90 ? -9.967 -12.354 2.849 1.00 94.94 90 ASP A N 1
ATOM 717 C CA . ASP A 1 90 ? -10.778 -13.266 3.641 1.00 94.94 90 ASP A CA 1
ATOM 718 C C . ASP A 1 90 ? -11.130 -12.691 5.010 1.00 94.94 90 ASP A C 1
ATOM 720 O O . ASP A 1 90 ? -12.269 -12.814 5.471 1.00 94.94 90 ASP A O 1
ATOM 724 N N . TRP A 1 91 ? -10.169 -12.039 5.664 1.00 94.56 91 TRP A N 1
ATOM 725 C CA . TRP A 1 91 ? -10.413 -11.383 6.937 1.00 94.56 91 TRP A CA 1
ATOM 726 C C . TRP A 1 91 ? -11.410 -10.228 6.786 1.00 94.56 91 TRP A C 1
ATOM 728 O O . TRP A 1 91 ? -12.344 -10.141 7.581 1.00 94.56 91 TRP A O 1
ATOM 738 N N . ILE A 1 92 ? -11.285 -9.395 5.747 1.00 91.50 92 ILE A N 1
ATOM 739 C CA . ILE A 1 92 ? -12.218 -8.285 5.487 1.00 91.50 92 ILE A CA 1
ATOM 740 C C . ILE A 1 92 ? -13.640 -8.812 5.252 1.00 91.50 92 ILE A C 1
ATOM 742 O O . ILE A 1 92 ? -14.585 -8.302 5.852 1.00 91.50 92 ILE A O 1
ATOM 746 N N . LYS A 1 93 ? -13.802 -9.868 4.441 1.00 91.31 93 LYS A N 1
ATOM 747 C CA . LYS A 1 93 ? -15.110 -10.499 4.173 1.00 91.31 93 LYS A CA 1
ATOM 748 C C . LYS A 1 93 ? -15.789 -11.000 5.453 1.00 91.31 93 LYS A C 1
ATOM 750 O O . LYS A 1 93 ? -17.004 -10.887 5.584 1.00 91.31 93 LYS A O 1
ATOM 755 N N . ARG A 1 94 ? -15.015 -11.538 6.403 1.00 94.75 94 ARG A N 1
ATOM 756 C CA . ARG A 1 94 ? -15.521 -12.036 7.697 1.00 94.75 94 ARG A CA 1
ATOM 757 C C . ARG A 1 94 ? -15.745 -10.929 8.734 1.00 94.75 94 ARG A C 1
ATOM 759 O O . ARG A 1 94 ? -16.450 -11.162 9.710 1.00 94.75 94 ARG A O 1
ATOM 766 N N . ASN A 1 95 ? -15.171 -9.740 8.535 1.00 93.00 95 ASN A N 1
ATOM 767 C CA . ASN A 1 95 ? -15.225 -8.616 9.475 1.00 93.00 95 ASN A CA 1
ATOM 768 C C . ASN A 1 95 ? -15.764 -7.340 8.801 1.00 93.00 95 ASN A C 1
ATOM 770 O O . ASN A 1 95 ? -15.066 -6.323 8.764 1.00 93.00 95 ASN A O 1
ATOM 774 N N . PRO A 1 96 ? -17.012 -7.338 8.294 1.00 88.50 96 PRO A N 1
ATOM 775 C CA . PRO A 1 96 ? -17.537 -6.223 7.506 1.00 88.50 96 PRO A CA 1
ATOM 776 C C . PRO A 1 96 ? -17.513 -4.890 8.267 1.00 88.50 96 PRO A C 1
ATOM 778 O O . PRO A 1 96 ? -17.164 -3.868 7.685 1.00 88.50 96 PRO A O 1
ATOM 781 N N . LYS A 1 97 ? -17.760 -4.898 9.584 1.00 89.31 97 LYS A N 1
ATOM 782 C CA . LYS A 1 97 ? -17.735 -3.700 10.447 1.00 89.31 97 LYS A CA 1
ATOM 783 C C . LYS A 1 97 ? -16.385 -2.975 10.497 1.00 89.31 97 LYS A C 1
ATOM 785 O O . LYS A 1 97 ? -16.351 -1.802 10.849 1.00 89.31 97 LYS A O 1
ATOM 790 N N . ALA A 1 98 ? -15.283 -3.660 10.185 1.00 86.56 98 ALA A N 1
ATOM 791 C CA . ALA A 1 98 ? -13.940 -3.083 10.242 1.00 86.56 98 ALA A CA 1
ATOM 792 C C . ALA A 1 98 ? -13.613 -2.191 9.031 1.00 86.56 98 ALA A C 1
ATOM 794 O O . ALA A 1 98 ? -12.614 -1.476 9.050 1.00 86.56 98 ALA A O 1
ATOM 795 N N . SER A 1 99 ? -14.426 -2.232 7.972 1.00 85.00 99 SER A N 1
ATOM 796 C CA . SER A 1 99 ? -14.217 -1.441 6.761 1.00 85.00 99 SER A CA 1
ATOM 797 C C . SER A 1 99 ? -15.276 -0.356 6.630 1.00 85.00 99 SER A C 1
ATOM 799 O O . SER A 1 99 ? -16.466 -0.644 6.631 1.00 85.00 99 SER A O 1
ATOM 801 N N . ILE A 1 100 ? -14.853 0.887 6.399 1.00 82.50 100 ILE A N 1
ATOM 802 C CA . ILE A 1 100 ? -15.761 2.005 6.086 1.00 82.50 100 ILE A CA 1
ATOM 803 C C . ILE A 1 100 ? -16.495 1.830 4.743 1.00 82.50 100 ILE A C 1
ATOM 805 O O . ILE A 1 100 ? -17.417 2.582 4.438 1.00 82.50 100 ILE A O 1
ATOM 809 N N . CYS A 1 101 ? -16.075 0.860 3.924 1.00 77.62 101 CYS A N 1
ATOM 810 C CA . CYS A 1 101 ? -16.643 0.575 2.608 1.00 77.62 101 CYS A CA 1
ATOM 811 C C . CYS A 1 101 ? -17.829 -0.409 2.651 1.00 77.62 101 CYS A C 1
ATOM 813 O O . CYS A 1 101 ? -18.337 -0.780 1.592 1.00 77.62 101 CYS A O 1
ATOM 815 N N . THR A 1 102 ? -18.259 -0.853 3.835 1.00 82.38 102 THR A N 1
ATOM 816 C CA . THR A 1 102 ? -19.418 -1.742 4.040 1.00 82.38 102 THR A CA 1
ATOM 817 C C . THR A 1 102 ? -20.560 -0.985 4.709 1.00 82.38 102 THR A C 1
ATOM 819 O O . THR A 1 102 ? -20.330 0.030 5.362 1.00 82.38 102 THR A O 1
ATOM 822 N N . HIS A 1 103 ? -21.797 -1.473 4.580 1.00 84.19 103 HIS A N 1
ATOM 823 C CA . HIS A 1 103 ? -22.952 -0.820 5.204 1.00 84.19 103 HIS A CA 1
ATOM 824 C C . HIS A 1 103 ? -22.841 -0.817 6.738 1.00 84.19 103 HIS A C 1
ATOM 826 O O . HIS A 1 103 ? -23.163 0.173 7.389 1.00 84.19 103 HIS A O 1
ATOM 832 N N . GLU A 1 104 ? -22.306 -1.899 7.302 1.00 83.75 104 GLU A N 1
ATOM 833 C CA . GLU A 1 104 ? -22.113 -2.102 8.735 1.00 83.75 104 GLU A CA 1
ATOM 834 C C . GLU A 1 104 ? -20.985 -1.239 9.323 1.00 83.75 104 GLU A C 1
ATOM 836 O O . GLU A 1 104 ? -20.952 -1.026 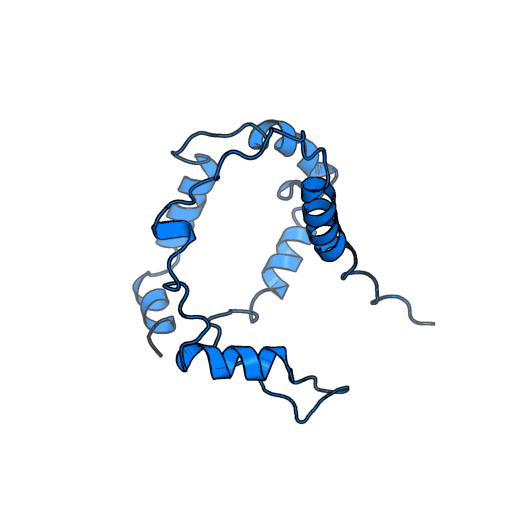10.534 1.00 83.75 104 GLU A O 1
ATOM 841 N N . GLY A 1 105 ? -20.051 -0.759 8.495 1.00 82.25 105 GLY A N 1
ATOM 842 C CA . GLY A 1 105 ? -18.928 0.084 8.909 1.00 82.25 105 GLY A CA 1
ATOM 843 C C . GLY A 1 105 ? -19.151 1.590 8.735 1.00 82.25 105 GLY A C 1
ATOM 844 O O . GLY A 1 105 ? -18.316 2.375 9.182 1.00 82.25 105 GLY A O 1
ATOM 845 N N . ILE A 1 106 ? -20.267 2.023 8.132 1.00 84.81 106 ILE A N 1
ATOM 846 C CA . ILE A 1 106 ? -20.559 3.449 7.866 1.00 84.81 106 ILE A CA 1
ATOM 847 C C . ILE A 1 106 ? -20.574 4.292 9.149 1.00 84.81 106 ILE A C 1
ATOM 849 O O . ILE A 1 106 ? -20.210 5.465 9.110 1.00 84.81 106 ILE A O 1
ATOM 853 N N . GLU A 1 107 ? -20.934 3.719 10.298 1.00 82.94 107 GLU A N 1
ATOM 854 C CA . GLU A 1 107 ? -20.905 4.429 11.585 1.00 82.94 107 GLU A CA 1
ATOM 855 C C . GLU A 1 107 ? -19.509 5.006 11.901 1.00 82.94 107 GLU A C 1
ATOM 857 O O . GLU A 1 107 ? -19.384 6.125 12.406 1.00 82.94 107 GLU A O 1
ATOM 862 N N . TRP A 1 108 ? -18.448 4.296 11.504 1.00 83.00 108 TRP A N 1
ATOM 863 C CA . TRP A 1 108 ? -17.060 4.726 11.680 1.00 83.00 108 TRP A CA 1
ATOM 864 C C . TRP A 1 108 ? -16.661 5.873 10.761 1.00 83.00 108 TRP A C 1
ATOM 866 O O . TRP A 1 108 ? -15.742 6.618 11.098 1.00 83.00 108 TRP A O 1
ATOM 876 N N . PHE A 1 109 ? -17.361 6.059 9.635 1.00 84.69 109 PHE A N 1
ATOM 877 C CA . PHE A 1 109 ? -17.070 7.129 8.685 1.00 84.69 109 PHE A CA 1
ATOM 878 C C . PHE A 1 109 ? -17.086 8.479 9.394 1.00 84.69 109 PHE A C 1
ATOM 880 O O . PHE A 1 109 ? -16.061 9.148 9.447 1.00 84.69 109 PHE A O 1
ATOM 887 N N . ARG A 1 110 ? -18.191 8.824 10.071 1.00 81.44 110 ARG A N 1
ATOM 888 C CA . ARG A 1 110 ? -18.326 10.110 10.776 1.00 81.44 110 ARG A CA 1
ATOM 889 C C . ARG A 1 110 ? -17.214 10.342 11.805 1.00 81.44 110 ARG A C 1
ATOM 891 O O . ARG A 1 110 ? -16.812 11.483 12.014 1.00 81.44 110 ARG A O 1
ATOM 898 N N . ARG A 1 111 ? -16.724 9.270 12.435 1.00 81.50 111 ARG A N 1
ATOM 899 C CA . ARG A 1 111 ? -15.663 9.314 13.447 1.00 81.50 111 ARG A CA 1
ATOM 900 C C . ARG A 1 111 ? -14.279 9.577 12.849 1.00 81.50 111 ARG A C 1
ATOM 902 O O . ARG A 1 111 ? -13.454 10.199 13.505 1.00 81.50 111 ARG A O 1
ATOM 909 N N . ILE A 1 112 ? -14.031 9.111 11.626 1.00 87.06 112 ILE A N 1
ATOM 910 C CA . ILE A 1 112 ? -12.715 9.161 10.973 1.00 87.06 112 ILE A CA 1
ATOM 911 C C . ILE A 1 112 ? -12.619 10.319 9.965 1.00 87.06 112 ILE A C 1
ATOM 913 O O . ILE A 1 112 ? -11.541 10.877 9.803 1.00 87.06 112 ILE A O 1
ATOM 917 N N . THR A 1 113 ? -13.719 10.743 9.326 1.00 86.56 113 THR A N 1
ATOM 918 C CA . THR A 1 113 ? -13.707 11.759 8.249 1.00 86.56 113 THR A CA 1
ATOM 919 C C . THR A 1 113 ? -13.043 13.074 8.657 1.00 86.56 113 THR A C 1
ATOM 921 O O . THR A 1 113 ? -12.319 13.658 7.858 1.00 86.56 113 THR A O 1
ATOM 924 N N . ASN A 1 114 ? -13.275 13.527 9.891 1.00 85.56 114 ASN A N 1
ATOM 925 C CA . ASN A 1 114 ? -12.702 14.770 10.418 1.00 85.56 114 ASN A CA 1
ATOM 926 C C . ASN A 1 114 ? -11.560 14.522 11.413 1.00 85.56 114 ASN A C 1
ATOM 928 O O . ASN A 1 114 ? -11.163 15.438 12.130 1.00 85.56 114 ASN A O 1
ATOM 932 N N . PHE A 1 115 ? -11.046 13.295 11.496 1.00 88.31 115 PHE A N 1
ATOM 933 C CA . PHE A 1 115 ? -9.931 12.993 12.379 1.00 88.31 115 PHE A CA 1
ATOM 934 C C . PHE A 1 115 ? -8.637 13.580 11.797 1.00 88.31 115 PHE A C 1
ATOM 936 O O . PHE A 1 115 ? -8.221 13.211 10.702 1.00 88.31 115 PHE A O 1
ATOM 943 N N . GLN A 1 116 ? -8.023 14.517 12.522 1.00 91.50 116 GLN A N 1
ATOM 944 C CA . GLN A 1 116 ? -6.836 15.270 12.086 1.00 91.50 116 GLN A CA 1
ATOM 945 C C . GLN A 1 116 ? -5.718 15.288 13.139 1.00 91.50 116 GLN A C 1
ATOM 947 O O . GLN A 1 116 ? -4.728 15.996 12.969 1.00 91.50 116 GLN A O 1
ATOM 952 N N . ASP A 1 117 ? -5.871 14.541 14.236 1.00 92.88 117 ASP A N 1
ATOM 953 C CA . ASP A 1 117 ? -4.848 14.476 15.277 1.00 92.88 117 ASP A CA 1
ATOM 954 C C . ASP A 1 117 ? -3.578 13.815 14.723 1.00 92.88 117 ASP A C 1
ATOM 956 O O . ASP A 1 117 ? -3.611 12.700 14.190 1.00 92.88 117 ASP A O 1
ATOM 960 N N . TYR A 1 118 ? -2.453 14.514 14.858 1.00 91.50 118 TYR A N 1
ATOM 961 C CA . TYR A 1 118 ? -1.154 14.065 14.371 1.00 91.50 118 TYR A CA 1
ATOM 962 C C . TYR A 1 118 ? -0.611 12.864 15.158 1.00 91.50 118 TYR A C 1
ATOM 964 O O . TYR A 1 118 ? 0.270 12.165 14.661 1.00 91.50 118 TYR A O 1
ATOM 972 N N . HIS A 1 119 ? -1.136 12.584 16.355 1.00 92.50 119 HIS A N 1
ATOM 973 C CA . HIS A 1 119 ? -0.811 11.373 17.109 1.00 92.50 119 HIS A CA 1
ATOM 974 C C . HIS A 1 119 ? -1.424 10.098 16.505 1.00 92.50 119 HIS A C 1
ATOM 976 O O . HIS A 1 119 ? -0.995 8.992 16.843 1.00 92.50 119 HIS A O 1
ATOM 982 N N . GLY A 1 120 ? -2.394 10.230 15.595 1.00 91.81 120 GLY A N 1
ATOM 983 C CA . GLY A 1 120 ? -3.116 9.099 15.021 1.00 91.81 120 GLY A CA 1
ATOM 984 C C . GLY A 1 120 ? -4.189 8.531 15.957 1.00 91.81 120 GLY A C 1
ATOM 985 O O . GLY A 1 120 ? -4.327 8.927 17.112 1.00 91.81 120 GLY A O 1
ATOM 986 N N . LEU A 1 121 ? -4.987 7.589 15.448 1.00 91.81 121 LEU A N 1
ATOM 987 C CA . LEU A 1 121 ? -6.034 6.934 16.239 1.00 91.81 121 LEU A CA 1
ATOM 988 C C . LEU A 1 121 ? -5.394 6.059 17.339 1.00 91.81 121 LEU A C 1
ATOM 990 O O . LEU A 1 121 ? -4.609 5.169 16.994 1.00 91.81 121 LEU A O 1
ATOM 994 N N . PRO A 1 122 ? -5.736 6.232 18.631 1.00 94.00 122 PRO A N 1
ATOM 995 C CA . PRO A 1 122 ? -5.156 5.437 19.718 1.00 94.00 122 PRO A CA 1
ATOM 996 C C . PRO A 1 122 ? -5.317 3.921 19.535 1.00 94.00 122 PRO A C 1
ATOM 998 O O . PRO A 1 122 ? -4.429 3.139 19.885 1.00 94.00 122 PRO A O 1
ATOM 1001 N N . GLU A 1 123 ? -6.434 3.480 18.949 1.00 91.75 123 GLU A N 1
ATOM 1002 C CA . GLU A 1 123 ? -6.669 2.067 18.646 1.00 91.75 123 GLU A CA 1
ATOM 1003 C C . GLU A 1 123 ? -5.729 1.548 17.550 1.00 91.75 123 GLU A C 1
ATOM 1005 O O . GLU A 1 123 ? -5.275 0.404 17.617 1.00 91.75 123 GLU A O 1
ATOM 1010 N N . PHE A 1 124 ? -5.398 2.392 16.568 1.00 92.12 124 PHE A N 1
ATOM 1011 C CA . PHE A 1 124 ? -4.460 2.052 15.501 1.00 92.12 124 PHE A CA 1
ATOM 1012 C C . PHE A 1 124 ? -3.033 1.935 16.041 1.00 92.12 124 PHE A C 1
ATOM 1014 O O . PHE A 1 124 ? -2.389 0.909 15.833 1.00 92.12 124 PHE A O 1
ATOM 1021 N N . THR A 1 125 ? -2.554 2.931 16.790 1.00 95.25 125 THR A N 1
ATOM 1022 C CA . THR A 1 125 ? -1.188 2.923 17.342 1.00 95.25 125 THR A CA 1
ATOM 1023 C C . THR A 1 125 ? -0.974 1.757 18.309 1.00 95.25 125 THR A C 1
ATOM 1025 O O . THR A 1 125 ? 0.033 1.055 18.216 1.00 95.25 125 THR A O 1
ATOM 1028 N N . THR A 1 126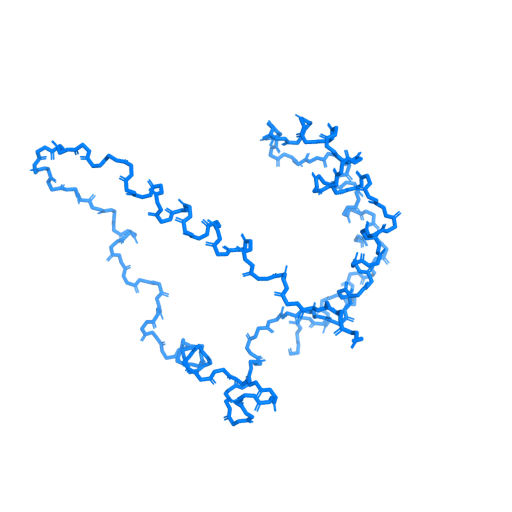 ? -1.960 1.464 19.162 1.00 96.12 126 THR A N 1
ATOM 1029 C CA . THR A 1 126 ? -1.937 0.294 20.055 1.00 96.12 126 THR A CA 1
ATOM 1030 C C . THR A 1 126 ? -1.932 -1.023 19.272 1.00 96.12 126 THR A C 1
ATOM 1032 O O . THR A 1 126 ? -1.213 -1.958 19.629 1.00 96.12 126 THR A O 1
ATOM 1035 N N . GLY A 1 127 ? -2.728 -1.121 18.202 1.00 94.69 127 GLY A N 1
ATOM 1036 C CA . GLY A 1 127 ? -2.764 -2.299 17.334 1.00 94.69 127 GLY A CA 1
ATOM 1037 C C . GLY A 1 127 ? -1.424 -2.560 16.644 1.00 94.69 127 GLY A C 1
ATOM 1038 O O . GLY A 1 127 ? -0.956 -3.699 16.635 1.00 94.69 127 GLY A O 1
ATOM 1039 N N . ILE A 1 128 ? -0.780 -1.506 16.133 1.00 93.19 128 ILE A N 1
ATOM 1040 C CA . ILE A 1 128 ? 0.558 -1.584 15.535 1.00 93.19 128 ILE A CA 1
ATOM 1041 C C . ILE A 1 128 ? 1.601 -1.996 16.576 1.00 93.19 128 ILE A C 1
ATOM 1043 O O . ILE A 1 128 ? 2.361 -2.923 16.313 1.00 93.19 128 ILE A O 1
ATOM 1047 N N . ALA A 1 129 ? 1.598 -1.399 17.773 1.00 93.75 129 ALA A N 1
ATOM 1048 C CA . ALA A 1 129 ? 2.535 -1.761 18.839 1.00 93.75 129 ALA A CA 1
ATOM 1049 C C . ALA A 1 129 ? 2.447 -3.254 19.205 1.00 93.75 129 ALA A C 1
ATOM 1051 O O . ALA A 1 129 ? 3.460 -3.949 19.222 1.00 93.75 129 ALA A O 1
ATOM 1052 N N . LYS A 1 130 ? 1.229 -3.782 19.389 1.00 94.44 130 LYS A N 1
ATOM 1053 C CA . LYS A 1 130 ? 1.002 -5.218 19.643 1.00 94.44 130 LYS A CA 1
ATOM 1054 C C . LYS A 1 130 ? 1.429 -6.104 18.473 1.00 94.44 130 LYS A C 1
ATOM 1056 O O . LYS A 1 130 ? 1.890 -7.225 18.672 1.00 94.44 130 LYS A O 1
ATOM 1061 N N . HIS A 1 131 ? 1.246 -5.638 17.237 1.00 91.06 131 HIS A N 1
ATOM 1062 C CA . HIS A 1 131 ? 1.705 -6.374 16.062 1.00 91.06 131 HIS A CA 1
ATOM 1063 C C . HIS A 1 131 ? 3.236 -6.447 16.011 1.00 91.06 131 HIS A C 1
ATOM 1065 O O . HIS A 1 131 ? 3.779 -7.523 15.771 1.00 91.06 131 HIS A O 1
ATOM 1071 N N . MET A 1 132 ? 3.913 -5.327 16.279 1.00 89.56 132 MET A N 1
ATOM 1072 C CA . MET A 1 132 ? 5.373 -5.239 16.341 1.00 89.56 132 MET A CA 1
ATOM 1073 C C . MET A 1 132 ? 5.964 -6.047 17.501 1.00 89.56 132 MET A C 1
ATOM 1075 O O . MET A 1 132 ? 7.051 -6.578 17.355 1.00 89.56 132 MET A O 1
ATOM 1079 N N . GLU A 1 133 ? 5.256 -6.179 18.625 1.00 91.25 133 GLU A N 1
ATOM 1080 C CA . GLU A 1 133 ? 5.649 -7.067 19.729 1.00 91.25 133 GLU A CA 1
ATOM 1081 C C . GLU A 1 133 ? 5.573 -8.548 19.325 1.00 91.25 133 GLU A C 1
ATOM 1083 O O . GLU A 1 133 ? 6.449 -9.341 19.654 1.00 91.25 133 GLU A O 1
ATOM 1088 N N . LYS A 1 134 ? 4.526 -8.933 18.585 1.00 88.06 134 LYS A N 1
ATOM 1089 C CA . LYS A 1 134 ? 4.314 -10.318 18.143 1.00 88.06 134 LYS A CA 1
ATOM 1090 C C . LYS A 1 134 ? 5.285 -10.755 17.044 1.00 88.06 134 LYS A C 1
ATOM 1092 O O . LYS A 1 134 ? 5.595 -11.941 16.932 1.00 88.06 134 LYS A O 1
ATOM 1097 N N . GLN A 1 135 ? 5.678 -9.833 16.173 1.00 74.00 135 GLN A N 1
ATOM 1098 C CA . GLN A 1 135 ? 6.655 -10.093 15.126 1.00 74.00 135 GLN A CA 1
ATOM 1099 C C . GLN A 1 135 ? 8.044 -9.842 15.705 1.00 74.00 135 GLN A C 1
ATOM 1101 O O . GLN A 1 135 ? 8.411 -8.692 15.904 1.00 74.00 135 GLN A O 1
ATOM 1106 N N . ASP A 1 136 ? 8.834 -10.891 15.947 1.00 59.06 136 ASP A N 1
ATOM 1107 C CA . ASP A 1 136 ? 10.252 -10.719 16.285 1.00 59.06 136 ASP A CA 1
ATOM 1108 C C . ASP A 1 136 ? 10.913 -9.828 15.219 1.00 59.06 136 ASP A C 1
ATOM 1110 O O . ASP A 1 136 ? 11.144 -10.264 14.086 1.00 59.06 136 ASP A O 1
ATOM 1114 N N . MET A 1 137 ? 11.206 -8.567 15.570 1.00 51.25 137 MET A N 1
ATOM 1115 C CA . MET A 1 137 ? 11.721 -7.540 14.648 1.00 51.25 137 MET A CA 1
ATOM 1116 C C . MET A 1 137 ? 12.980 -7.994 13.893 1.00 51.25 137 MET A C 1
ATOM 1118 O O . MET A 1 137 ? 13.238 -7.543 12.778 1.00 51.25 137 MET A O 1
ATOM 1122 N N . VAL A 1 138 ? 13.724 -8.947 14.458 1.00 51.47 138 VAL A N 1
ATOM 1123 C CA . VAL A 1 138 ? 14.913 -9.557 13.854 1.00 51.47 138 VAL A CA 1
ATOM 1124 C C . VAL A 1 138 ? 14.593 -10.288 12.538 1.00 51.47 138 VAL A C 1
ATOM 1126 O O . VAL A 1 138 ? 15.427 -10.306 11.637 1.00 51.47 138 VAL A O 1
ATOM 1129 N N . ARG A 1 139 ? 13.384 -10.842 12.358 1.00 48.31 139 ARG A N 1
ATOM 1130 C CA . ARG A 1 139 ? 12.998 -11.532 11.110 1.00 48.31 139 ARG A CA 1
ATOM 1131 C C . ARG A 1 139 ? 12.520 -10.602 9.995 1.00 48.31 139 ARG A C 1
ATOM 1133 O O . ARG A 1 139 ? 12.671 -10.960 8.832 1.00 48.31 139 ARG A O 1
ATOM 1140 N N . LEU A 1 140 ? 11.970 -9.429 10.314 1.00 48.56 140 LEU A N 1
ATOM 1141 C CA . LEU A 1 140 ? 11.482 -8.474 9.306 1.00 48.56 140 LEU A CA 1
ATOM 1142 C C . LEU A 1 140 ? 12.628 -7.727 8.606 1.00 48.56 140 LEU A C 1
ATOM 1144 O O . LEU A 1 140 ? 12.551 -7.494 7.403 1.00 48.56 140 LEU A O 1
ATOM 1148 N N . ILE A 1 141 ? 13.719 -7.432 9.322 1.00 49.47 141 ILE A N 1
ATOM 1149 C CA . ILE A 1 141 ? 14.903 -6.756 8.755 1.00 49.47 141 ILE A CA 1
ATOM 1150 C C . ILE A 1 141 ? 15.636 -7.651 7.741 1.00 49.47 141 ILE A C 1
ATOM 1152 O O . ILE A 1 141 ? 16.184 -7.157 6.755 1.00 49.47 141 ILE A O 1
ATOM 1156 N N . LEU A 1 142 ? 15.617 -8.974 7.933 1.00 43.81 142 LEU A N 1
ATOM 1157 C CA . LEU A 1 142 ? 16.290 -9.913 7.029 1.00 43.81 142 LEU A CA 1
ATOM 1158 C C . LEU A 1 142 ? 15.567 -10.099 5.685 1.00 43.81 142 LEU A C 1
ATOM 1160 O O . LEU A 1 142 ? 16.196 -10.529 4.726 1.00 43.81 142 LEU A O 1
ATOM 1164 N N . ILE A 1 143 ? 14.281 -9.747 5.584 1.00 50.53 143 ILE A N 1
ATOM 1165 C CA . ILE A 1 143 ? 13.516 -9.857 4.328 1.00 50.53 143 ILE A CA 1
ATOM 1166 C C . ILE A 1 143 ? 13.728 -8.628 3.423 1.00 50.53 143 ILE A C 1
ATOM 1168 O O . ILE A 1 143 ? 13.475 -8.705 2.228 1.00 50.53 143 ILE A O 1
ATOM 1172 N N . GLN A 1 144 ? 14.234 -7.510 3.956 1.00 44.28 144 GLN A N 1
ATOM 1173 C CA . GLN A 1 144 ? 14.477 -6.284 3.179 1.00 44.28 144 GLN A CA 1
ATOM 1174 C C . GLN A 1 144 ? 15.930 -6.110 2.696 1.00 44.28 144 GLN A C 1
ATOM 1176 O O . GLN A 1 144 ? 16.240 -5.080 2.108 1.00 44.28 144 GLN A O 1
ATOM 1181 N N . ASN A 1 145 ? 16.819 -7.081 2.944 1.00 34.12 145 ASN A N 1
ATOM 1182 C CA . ASN A 1 145 ? 18.247 -7.006 2.592 1.00 34.12 145 ASN A CA 1
ATOM 1183 C C . ASN A 1 145 ? 18.711 -8.115 1.623 1.00 34.12 145 ASN A C 1
ATOM 1185 O O . ASN A 1 145 ? 19.873 -8.520 1.673 1.00 34.12 145 ASN A O 1
ATOM 1189 N N . VAL A 1 146 ? 17.825 -8.613 0.757 1.00 40.19 146 VAL A N 1
ATOM 1190 C CA . VAL A 1 146 ? 18.194 -9.471 -0.386 1.00 40.19 146 VAL A CA 1
ATOM 1191 C C . VAL A 1 146 ? 17.810 -8.773 -1.677 1.00 40.19 146 VAL A C 1
ATOM 1193 O O . VAL A 1 146 ? 16.674 -8.253 -1.722 1.00 40.19 146 VAL A O 1
#